Protein AF-A0AAW9X8E7-F1 (afdb_monomer_lite)

Organism: Escherichia coli (NCBI:txid562)

Sequence (83 aa):
MSTTVKPSADAAAIHNTREAVRSQPGLGNLTFQMKARSSGGLTVRTETGATIQNGVIDTSRVGKFSNIGDEPAGLLGTDTGMS

Secondary structure (DSSP, 8-state):
----------HHHHHHHHHHHHH-GGGG-EEEEEEEEEEETTEEEEEEEEEEETTEEE-TTTTTSEEEE---GGGTS-S----

Foldseek 3Di:
DDPPDDDDDDPVVVVVQVVVCVVPVQQVDKDWDKDWDDPPWQKIKIATAWMAGSNDTHGVRGRVDIFIAWDDVVVRTDPPGPD

pLDDT: mean 92.19, std 10.87, range [38.25, 98.56]

Radius of gyration: 19.07 Å; chains: 1; bounding box: 31×43×49 Å

InterPro domains:
  IPR015946 K homology domain-like, alpha/beta [G3DSA:3.30.300.20] (2-83)
  IPR036102 OsmC/Ohr superfamily [SSF82784] (8-83)

Structure (mmCIF, N/CA/C/O backbone):
data_AF-A0AAW9X8E7-F1
#
_entry.id   AF-A0AAW9X8E7-F1
#
loop_
_atom_site.group_PDB
_atom_site.id
_atom_site.type_symbol
_atom_site.label_atom_id
_atom_site.label_alt_id
_atom_site.label_comp_id
_atom_site.label_asym_id
_atom_site.label_entity_id
_atom_site.label_seq_id
_atom_site.pdbx_PDB_ins_code
_atom_site.Cartn_x
_atom_site.Cartn_y
_atom_site.Cartn_z
_atom_site.occupancy
_atom_site.B_iso_or_equiv
_atom_site.auth_seq_id
_atom_site.auth_comp_id
_atom_site.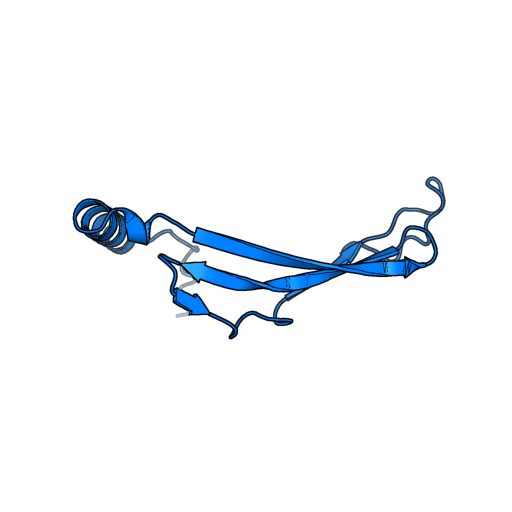auth_asym_id
_atom_site.auth_atom_id
_atom_site.pdbx_PDB_model_num
ATOM 1 N N . MET A 1 1 ? 4.011 -34.540 8.408 1.00 38.25 1 MET A N 1
ATOM 2 C CA . MET A 1 1 ? 2.853 -34.193 7.557 1.00 38.25 1 MET A CA 1
ATOM 3 C C . MET A 1 1 ? 2.850 -32.685 7.386 1.00 38.25 1 MET A C 1
ATOM 5 O O . MET A 1 1 ? 2.796 -31.996 8.392 1.00 38.25 1 MET A O 1
ATOM 9 N N . SER A 1 2 ? 2.997 -32.181 6.160 1.00 51.50 2 SER A N 1
ATOM 10 C CA . SER A 1 2 ? 2.876 -30.747 5.875 1.00 51.50 2 SER A CA 1
ATOM 11 C C . SER A 1 2 ? 1.419 -30.478 5.520 1.00 51.50 2 SER A C 1
ATOM 13 O O . SER A 1 2 ? 0.950 -30.913 4.471 1.00 51.50 2 SER A O 1
ATOM 15 N N . THR A 1 3 ? 0.665 -29.860 6.424 1.00 54.62 3 THR A N 1
ATOM 16 C CA . THR A 1 3 ? -0.675 -29.371 6.107 1.00 54.62 3 THR A CA 1
ATOM 17 C C . THR A 1 3 ? -0.512 -28.071 5.335 1.00 54.62 3 THR A C 1
ATOM 19 O O . THR A 1 3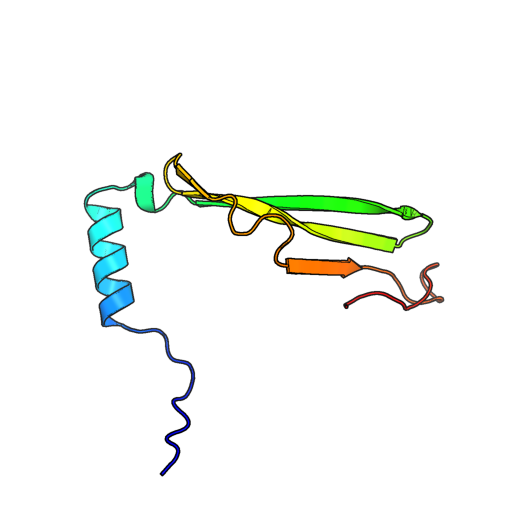 ? -0.244 -27.016 5.905 1.00 54.62 3 THR A O 1
ATOM 22 N N . THR A 1 4 ? -0.657 -28.137 4.014 1.00 63.41 4 THR A N 1
ATOM 23 C CA . THR A 1 4 ? -0.837 -26.940 3.191 1.00 63.41 4 THR A CA 1
ATOM 24 C C . THR A 1 4 ? -2.186 -26.328 3.562 1.00 63.41 4 THR A C 1
ATOM 26 O O . THR A 1 4 ? -3.224 -26.689 3.010 1.00 63.41 4 THR A O 1
ATOM 29 N N . VAL A 1 5 ? -2.190 -25.447 4.563 1.00 70.50 5 VAL A N 1
ATOM 30 C CA . VAL A 1 5 ? -3.366 -24.650 4.908 1.00 70.50 5 VAL A CA 1
ATOM 31 C C . VAL A 1 5 ? -3.636 -23.744 3.717 1.00 70.50 5 VAL A C 1
ATOM 33 O O . VAL A 1 5 ? -2.813 -22.900 3.359 1.00 70.50 5 VAL A O 1
ATOM 36 N N . LYS A 1 6 ? -4.775 -23.955 3.059 1.00 71.19 6 LYS A N 1
ATOM 37 C CA . LYS A 1 6 ? -5.240 -23.062 2.001 1.00 71.19 6 LYS A CA 1
ATOM 38 C C . LYS A 1 6 ? -5.394 -21.669 2.626 1.00 71.19 6 LYS A C 1
ATOM 40 O O . LYS A 1 6 ? -6.033 -21.595 3.676 1.00 71.19 6 LYS A O 1
ATOM 45 N N . PRO A 1 7 ? -4.834 -20.592 2.044 1.00 73.81 7 PRO A N 1
ATOM 46 C CA . PRO A 1 7 ? -5.009 -19.257 2.598 1.00 73.81 7 PRO A CA 1
ATOM 47 C C . PRO A 1 7 ? -6.503 -18.972 2.745 1.00 73.81 7 PRO A C 1
ATOM 49 O O . PRO A 1 7 ? -7.240 -18.961 1.759 1.00 73.81 7 PRO A O 1
ATOM 52 N N . SER A 1 8 ? -6.956 -18.815 3.983 1.00 83.75 8 SER A N 1
ATOM 53 C CA . SER A 1 8 ? -8.350 -18.555 4.312 1.00 83.75 8 SER A CA 1
ATOM 54 C C . SER A 1 8 ? -8.427 -17.306 5.163 1.00 83.75 8 SER A C 1
ATOM 56 O O . SER A 1 8 ? -7.608 -17.107 6.060 1.00 83.75 8 SER A O 1
ATOM 58 N N . ALA A 1 9 ? -9.436 -16.482 4.905 1.00 89.38 9 ALA A N 1
ATOM 59 C CA . ALA A 1 9 ? -9.781 -15.430 5.837 1.00 89.38 9 ALA A CA 1
ATOM 60 C C . ALA A 1 9 ? -10.286 -16.062 7.144 1.00 89.38 9 ALA A C 1
ATOM 62 O O . ALA A 1 9 ? -11.111 -16.977 7.120 1.00 89.38 9 ALA A O 1
ATOM 63 N N . ASP A 1 10 ? -9.777 -15.587 8.275 1.00 92.75 10 ASP A N 1
ATOM 64 C CA . ASP A 1 10 ? -10.209 -16.040 9.593 1.00 92.75 10 ASP A CA 1
ATOM 65 C C . ASP A 1 10 ? -11.527 -15.340 9.966 1.00 92.75 10 ASP A C 1
ATOM 67 O O . ASP A 1 10 ? -11.572 -14.127 10.185 1.00 92.75 10 ASP A O 1
ATOM 71 N N . ALA A 1 11 ? -12.613 -16.115 10.022 1.00 93.56 11 ALA A N 1
ATOM 72 C CA . ALA A 1 11 ? -13.947 -15.606 10.328 1.00 93.56 11 ALA A CA 1
ATOM 73 C C . ALA A 1 11 ? -14.042 -14.987 11.734 1.00 93.56 11 ALA A C 1
ATOM 75 O O . ALA A 1 11 ? -14.742 -13.988 11.912 1.00 93.56 11 ALA A O 1
ATOM 76 N N . ALA A 1 12 ? -13.328 -15.543 12.718 1.00 95.25 12 ALA A N 1
ATOM 77 C CA . ALA A 1 12 ? -13.307 -15.004 14.073 1.00 95.25 12 ALA A CA 1
ATOM 78 C C . ALA A 1 12 ? -12.543 -13.675 14.108 1.00 95.25 12 ALA A C 1
ATOM 80 O O . ALA A 1 12 ? -13.027 -12.704 14.690 1.00 95.25 12 ALA A O 1
ATOM 81 N N . ALA A 1 13 ? -11.401 -13.592 13.417 1.00 95.75 13 ALA A N 1
ATOM 82 C CA . ALA A 1 13 ? -10.659 -12.340 13.284 1.00 95.75 13 ALA A CA 1
ATOM 83 C C . ALA A 1 13 ? -11.505 -11.246 12.611 1.00 95.75 13 ALA A C 1
ATOM 85 O O . ALA A 1 13 ? -11.581 -10.132 13.124 1.00 95.75 13 ALA A O 1
ATOM 86 N N . ILE A 1 14 ? -12.211 -11.573 11.521 1.00 96.75 14 ILE A N 1
ATOM 87 C CA . ILE A 1 14 ? -13.113 -10.635 10.832 1.00 96.75 14 ILE A CA 1
ATOM 88 C C . ILE A 1 14 ? -14.226 -10.146 11.764 1.00 96.75 14 ILE A C 1
ATOM 90 O O . ILE A 1 14 ? -14.505 -8.945 11.814 1.00 96.75 14 ILE A O 1
ATOM 94 N N . HIS A 1 15 ? -14.867 -11.057 12.504 1.00 97.75 15 HIS A N 1
ATOM 95 C CA . HIS A 1 15 ? -15.905 -10.695 13.467 1.00 97.75 15 HIS A CA 1
ATOM 96 C C . HIS A 1 15 ? -15.366 -9.717 14.520 1.00 97.75 15 HIS A C 1
ATOM 98 O O . HIS A 1 15 ? -15.960 -8.660 14.734 1.00 97.75 15 HIS A O 1
ATOM 104 N N . ASN A 1 16 ? -14.202 -10.018 15.097 1.00 97.94 16 ASN A N 1
ATOM 105 C CA . ASN A 1 16 ? -13.565 -9.179 16.109 1.00 97.94 16 ASN A CA 1
ATOM 106 C C . ASN A 1 16 ? -13.186 -7.798 15.557 1.00 97.94 16 ASN A C 1
ATOM 108 O O . ASN A 1 16 ? -13.442 -6.785 16.206 1.00 97.94 16 ASN A O 1
ATOM 112 N N . THR A 1 17 ? -12.637 -7.728 14.339 1.00 97.00 17 THR A N 1
ATOM 113 C CA . THR A 1 17 ? -12.349 -6.450 13.671 1.00 97.00 17 THR A CA 1
ATOM 114 C C . THR A 1 17 ? -13.624 -5.637 13.457 1.00 97.00 17 THR A C 1
ATOM 116 O O . THR A 1 17 ? -13.632 -4.434 13.710 1.00 97.00 17 THR A O 1
ATOM 119 N N . ARG A 1 18 ? -14.725 -6.275 13.042 1.00 98.12 18 ARG A N 1
ATOM 120 C CA . ARG A 1 18 ? -16.016 -5.597 12.863 1.00 98.12 18 ARG A CA 1
ATOM 121 C C . ARG A 1 18 ? -16.549 -5.030 14.176 1.00 98.12 18 ARG A C 1
ATOM 123 O O . ARG A 1 18 ? -17.026 -3.899 14.174 1.00 98.12 18 ARG A O 1
ATOM 130 N N . GLU A 1 19 ? -16.483 -5.779 15.273 1.00 98.56 19 GLU A N 1
ATOM 131 C CA . GLU A 1 19 ? -16.918 -5.275 16.582 1.00 98.56 19 GLU A CA 1
ATOM 132 C C . GLU A 1 19 ? -16.015 -4.135 17.089 1.00 98.56 19 GLU A C 1
ATOM 134 O O . GLU A 1 19 ? -16.525 -3.142 17.603 1.00 98.56 19 GLU A O 1
ATOM 139 N N . ALA A 1 20 ? -14.701 -4.195 16.846 1.00 98.06 20 ALA A N 1
ATOM 140 C CA . ALA A 1 20 ? -13.781 -3.099 17.171 1.00 98.06 20 ALA A CA 1
ATOM 141 C C . ALA A 1 20 ? -14.080 -1.815 16.374 1.00 98.06 20 ALA A C 1
ATOM 143 O O . ALA A 1 20 ? -14.086 -0.719 16.928 1.00 98.06 20 ALA A O 1
ATOM 144 N N . VAL A 1 21 ? -14.384 -1.929 15.078 1.00 98.31 21 VAL A N 1
ATOM 145 C CA . VAL A 1 21 ? -14.789 -0.768 14.267 1.00 98.31 21 VAL A CA 1
ATOM 146 C C . VAL A 1 21 ? -16.163 -0.247 14.699 1.00 98.31 21 VAL A C 1
ATOM 148 O O . VAL A 1 21 ? -16.386 0.958 14.691 1.00 98.31 21 VAL A O 1
ATOM 151 N N . ARG A 1 22 ? -17.091 -1.115 15.121 1.00 98.19 22 ARG A N 1
ATOM 152 C CA . ARG A 1 22 ? -18.388 -0.679 15.668 1.00 98.19 22 ARG A CA 1
ATOM 153 C C . ARG A 1 22 ? -18.235 0.141 16.944 1.00 98.19 22 ARG A C 1
ATOM 155 O O . ARG A 1 22 ? -18.937 1.138 17.089 1.00 98.19 22 ARG A O 1
ATOM 162 N N . SER A 1 23 ? -17.347 -0.265 17.851 1.00 98.19 23 SER A N 1
ATOM 163 C CA . SER A 1 23 ? -17.100 0.462 19.101 1.00 98.19 23 SER A CA 1
ATOM 164 C C . SER A 1 23 ? -16.269 1.731 18.893 1.00 98.19 23 SER A C 1
ATOM 166 O O . SER A 1 23 ? -16.493 2.726 19.579 1.00 98.19 23 SER A O 1
ATOM 168 N N . GLN A 1 24 ? -15.354 1.729 17.919 1.00 97.88 24 GLN A N 1
ATOM 169 C CA . GLN A 1 24 ? -14.534 2.880 17.552 1.00 97.88 24 GLN A CA 1
ATOM 170 C C . GLN A 1 24 ? -14.501 3.059 16.020 1.00 97.88 24 GLN A C 1
ATOM 172 O O . GLN A 1 24 ? -13.568 2.588 15.361 1.00 97.88 24 GLN A O 1
ATOM 177 N N . PRO A 1 25 ? -15.468 3.798 15.433 1.00 97.75 25 PRO A N 1
ATOM 178 C CA . PRO A 1 25 ? -15.613 3.933 13.976 1.00 97.75 25 PRO A CA 1
ATOM 179 C C . PRO A 1 25 ? -14.357 4.414 13.244 1.00 97.75 25 PRO A C 1
ATOM 181 O O . PRO A 1 25 ? -14.095 3.994 12.118 1.00 97.75 25 PRO A O 1
ATOM 184 N N . GLY A 1 26 ? -13.534 5.239 13.900 1.00 97.12 26 GLY A N 1
ATOM 185 C CA . GLY A 1 26 ? -12.274 5.730 13.343 1.00 97.12 26 GLY A CA 1
ATOM 186 C C . GLY A 1 26 ? -11.266 4.631 12.981 1.00 97.12 26 GLY A C 1
ATOM 187 O O . GLY A 1 26 ? -10.461 4.836 12.077 1.00 97.12 26 GLY A O 1
ATOM 188 N N . LEU A 1 27 ? -11.340 3.443 13.601 1.00 97.00 27 LEU A N 1
ATOM 189 C CA . LEU A 1 27 ? -10.489 2.293 13.254 1.00 97.00 27 LEU A CA 1
ATOM 190 C C . LEU A 1 27 ? -10.731 1.770 11.830 1.00 97.00 27 LEU A C 1
ATOM 192 O O . LEU A 1 27 ? -9.855 1.104 11.275 1.00 97.00 27 LEU A O 1
ATOM 196 N N . GLY A 1 28 ? -11.887 2.085 11.235 1.00 96.75 28 GLY A N 1
ATOM 197 C CA . GLY A 1 28 ? -12.195 1.788 9.836 1.00 96.75 28 GLY A CA 1
ATOM 198 C C . GLY A 1 28 ? -11.556 2.756 8.834 1.00 96.75 28 GLY A C 1
ATOM 199 O O . GLY A 1 28 ? -11.538 2.462 7.642 1.00 96.75 28 GLY A O 1
ATOM 200 N N . ASN A 1 29 ? -11.011 3.889 9.291 1.00 97.81 29 ASN A N 1
ATOM 201 C CA . ASN A 1 29 ? -10.346 4.857 8.424 1.00 97.81 29 ASN A CA 1
ATOM 202 C C . ASN A 1 29 ? -8.907 4.417 8.166 1.00 97.81 29 ASN A C 1
ATOM 204 O O . ASN A 1 29 ? -8.091 4.374 9.092 1.00 97.81 29 ASN A O 1
ATOM 208 N N . LEU A 1 30 ? -8.594 4.141 6.902 1.00 97.12 30 LEU A N 1
ATOM 209 C CA . LEU A 1 30 ? -7.282 3.681 6.472 1.00 97.12 30 LEU A CA 1
ATOM 210 C C . LEU A 1 30 ? -6.828 4.447 5.231 1.00 97.12 30 LEU A C 1
ATOM 212 O O . LEU A 1 30 ? -7.521 4.469 4.217 1.00 97.12 30 LEU A O 1
ATOM 216 N N . THR A 1 31 ? -5.635 5.025 5.304 1.00 97.62 31 THR A N 1
ATOM 217 C CA . THR A 1 31 ? -4.968 5.677 4.178 1.00 97.62 31 THR A CA 1
ATOM 218 C C . THR A 1 31 ? -3.723 4.890 3.812 1.00 97.62 31 THR A C 1
ATOM 220 O O . THR A 1 31 ? -2.830 4.700 4.641 1.00 97.62 31 THR A O 1
ATOM 223 N N . PHE A 1 32 ? -3.632 4.496 2.545 1.00 96.81 32 PHE A N 1
ATOM 224 C CA . PHE A 1 32 ? -2.398 4.009 1.944 1.00 96.81 32 PHE A CA 1
ATOM 225 C C . PHE A 1 32 ? -1.754 5.134 1.150 1.00 96.81 32 PHE A C 1
ATOM 227 O O . PHE A 1 32 ? -2.422 5.822 0.382 1.00 96.81 32 PHE A O 1
ATOM 234 N N . GLN A 1 33 ? -0.451 5.312 1.325 1.00 97.25 33 GLN A N 1
ATOM 235 C CA . GLN A 1 33 ? 0.321 6.249 0.521 1.00 97.25 33 GLN A CA 1
ATOM 236 C C . GLN A 1 33 ? 1.223 5.483 -0.431 1.00 97.25 33 GLN A C 1
ATOM 238 O O . GLN A 1 33 ? 1.729 4.411 -0.096 1.00 97.25 33 GLN A O 1
ATOM 243 N N . MET A 1 34 ? 1.460 6.065 -1.599 1.00 96.56 34 MET A N 1
ATOM 244 C CA . MET A 1 34 ? 2.422 5.577 -2.577 1.00 96.56 34 MET A CA 1
ATOM 245 C C . MET A 1 34 ? 3.238 6.755 -3.093 1.00 96.56 34 MET A C 1
ATOM 247 O O . MET A 1 34 ? 2.728 7.868 -3.219 1.00 96.56 34 MET A O 1
ATOM 251 N N . LYS A 1 35 ? 4.522 6.518 -3.347 1.00 95.62 35 LYS A N 1
ATOM 252 C CA . LYS A 1 35 ? 5.440 7.501 -3.921 1.00 95.62 35 LYS A CA 1
ATOM 253 C C . LYS A 1 35 ? 5.856 7.007 -5.291 1.00 95.62 35 LYS A C 1
ATOM 255 O O . LYS A 1 35 ? 6.396 5.912 -5.384 1.00 95.62 35 LYS A O 1
ATOM 260 N N . ALA A 1 36 ? 5.618 7.806 -6.321 1.00 95.31 36 ALA A N 1
ATOM 261 C CA . ALA A 1 36 ? 6.018 7.493 -7.685 1.00 95.31 36 ALA A CA 1
ATOM 262 C C . ALA A 1 36 ? 7.118 8.451 -8.146 1.00 95.31 36 ALA A C 1
ATOM 264 O O . ALA A 1 36 ? 7.070 9.652 -7.869 1.00 95.31 36 ALA A O 1
ATOM 265 N N . ARG A 1 37 ? 8.102 7.919 -8.866 1.00 95.62 37 ARG A N 1
ATOM 266 C CA . ARG A 1 37 ? 9.159 8.683 -9.524 1.00 95.62 37 ARG A CA 1
ATOM 267 C C . ARG A 1 37 ? 9.288 8.202 -10.964 1.00 95.62 37 ARG A C 1
ATOM 269 O O . ARG A 1 37 ? 9.480 7.012 -11.190 1.00 95.62 37 ARG A O 1
ATOM 276 N N . SER A 1 38 ? 9.216 9.124 -11.924 1.00 92.75 38 SER A N 1
ATOM 277 C CA . SER A 1 38 ? 9.575 8.817 -13.313 1.00 92.75 38 SER A CA 1
ATOM 278 C C . SER A 1 38 ? 11.080 8.565 -13.423 1.00 92.75 38 SER A C 1
ATOM 280 O O . SER A 1 38 ? 11.881 9.303 -12.840 1.00 92.75 38 SER A O 1
ATOM 282 N N . SER A 1 39 ? 11.449 7.535 -14.179 1.00 85.94 39 SER A N 1
ATOM 283 C CA . SER A 1 39 ? 12.838 7.185 -14.500 1.00 85.94 39 SER A CA 1
ATOM 284 C C . SER A 1 39 ? 13.305 7.793 -15.830 1.00 85.94 39 SER A C 1
ATOM 286 O O . SER A 1 39 ? 14.440 7.557 -16.236 1.00 85.94 39 SER A O 1
ATOM 288 N N . GLY A 1 40 ? 12.441 8.560 -16.508 1.00 88.94 40 GLY A N 1
ATOM 289 C CA . GLY A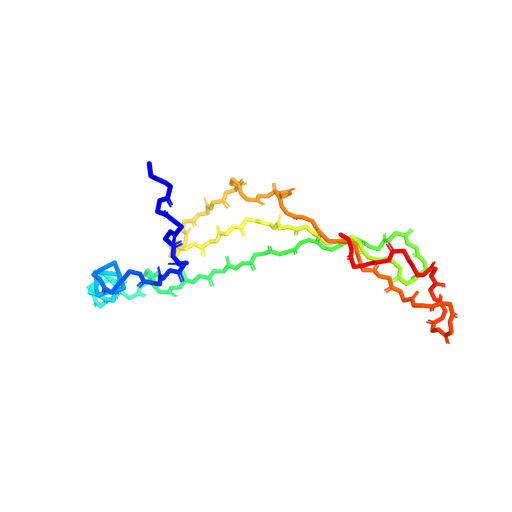 1 40 ? 12.578 8.922 -17.921 1.00 88.94 40 GLY A CA 1
ATOM 290 C C . GLY A 1 40 ? 11.753 8.007 -18.835 1.00 88.94 40 GLY A C 1
ATOM 291 O O . GLY A 1 40 ? 11.375 6.904 -18.444 1.00 88.94 40 GLY A O 1
ATOM 292 N N . GLY A 1 41 ? 11.443 8.481 -20.048 1.00 91.06 41 GLY A N 1
ATOM 293 C CA . GLY A 1 41 ? 10.548 7.767 -20.967 1.00 91.06 41 GLY A CA 1
ATOM 294 C C . GLY A 1 41 ? 9.166 7.519 -20.349 1.00 91.06 41 GLY A C 1
ATOM 295 O O . GLY A 1 41 ? 8.606 8.417 -19.718 1.00 91.06 41 GLY A O 1
ATOM 296 N N . LEU A 1 42 ? 8.642 6.300 -20.514 1.00 93.75 42 LEU A N 1
ATOM 297 C CA . LEU A 1 42 ? 7.381 5.841 -19.910 1.00 93.75 42 LEU A CA 1
ATOM 298 C C . LEU A 1 42 ? 7.577 5.031 -18.620 1.00 93.75 42 LEU A C 1
ATOM 300 O O . LEU A 1 42 ? 6.608 4.558 -18.029 1.00 93.75 42 LEU A O 1
ATOM 304 N N . THR A 1 43 ? 8.813 4.913 -18.137 1.00 94.75 43 THR A N 1
ATOM 305 C CA . THR A 1 43 ? 9.118 4.120 -16.950 1.00 94.75 43 THR A CA 1
ATOM 306 C C . THR A 1 43 ? 8.812 4.890 -15.664 1.00 94.75 43 THR A C 1
ATOM 308 O O . THR A 1 43 ? 9.236 6.039 -15.469 1.00 94.75 43 THR A O 1
ATOM 311 N N . VAL A 1 44 ? 8.133 4.230 -14.727 1.00 96.12 44 VAL A N 1
ATOM 312 C CA . VAL A 1 44 ? 7.823 4.751 -13.392 1.00 96.12 44 VAL A CA 1
ATOM 313 C C . VAL A 1 44 ? 8.215 3.745 -12.320 1.00 96.12 44 VAL A C 1
ATOM 315 O O . VAL A 1 44 ? 7.849 2.578 -12.376 1.00 96.12 44 VAL A O 1
ATOM 318 N N . ARG A 1 45 ? 8.932 4.200 -11.294 1.00 95.50 45 ARG A N 1
ATOM 319 C CA . ARG A 1 45 ? 9.141 3.430 -10.068 1.00 95.50 45 ARG A CA 1
ATOM 320 C C . ARG A 1 45 ? 8.175 3.924 -9.009 1.00 95.50 45 ARG A C 1
ATOM 322 O O . ARG A 1 45 ? 8.193 5.106 -8.667 1.00 95.50 45 ARG A O 1
ATOM 329 N N . THR A 1 46 ? 7.378 3.019 -8.464 1.00 96.31 46 THR A N 1
ATOM 330 C CA . THR A 1 46 ? 6.435 3.327 -7.394 1.00 96.31 46 THR A CA 1
ATOM 331 C C . THR A 1 46 ? 6.750 2.512 -6.153 1.00 96.31 46 THR A C 1
ATOM 333 O O . THR A 1 46 ? 7.047 1.329 -6.247 1.00 96.31 46 THR A O 1
ATOM 336 N N . GLU A 1 47 ? 6.687 3.135 -4.983 1.00 96.94 47 GLU A N 1
ATOM 337 C CA . GLU A 1 47 ? 6.997 2.510 -3.700 1.00 96.94 47 GLU A CA 1
ATOM 338 C C . GLU A 1 47 ? 5.905 2.797 -2.674 1.00 96.94 47 GLU A C 1
ATOM 340 O O . GLU A 1 47 ? 5.254 3.847 -2.708 1.00 96.94 47 GLU A O 1
ATOM 345 N N . THR A 1 48 ? 5.717 1.888 -1.721 1.00 97.50 48 THR A N 1
ATOM 346 C CA . THR A 1 48 ? 4.806 2.119 -0.600 1.00 97.50 48 THR A CA 1
ATOM 347 C C . THR A 1 48 ? 5.289 3.279 0.268 1.00 97.50 48 THR A C 1
ATOM 349 O O . THR A 1 48 ? 6.459 3.383 0.629 1.00 97.50 48 THR A O 1
ATOM 352 N N . GLY A 1 49 ? 4.372 4.176 0.614 1.00 96.75 49 GLY A N 1
ATOM 353 C CA . GLY A 1 49 ? 4.549 5.219 1.617 1.00 96.75 49 GLY A CA 1
ATOM 354 C C . GLY A 1 49 ? 4.077 4.765 2.999 1.00 96.75 49 GLY A C 1
ATOM 355 O O . GLY A 1 49 ? 3.879 3.576 3.252 1.00 96.75 49 GLY A O 1
ATOM 356 N N . ALA A 1 50 ? 3.900 5.724 3.910 1.00 97.12 50 ALA A N 1
ATOM 357 C CA . ALA A 1 50 ? 3.379 5.429 5.240 1.00 97.12 50 ALA A CA 1
ATOM 358 C C . ALA A 1 50 ? 1.894 5.045 5.164 1.00 97.12 50 ALA A C 1
ATOM 360 O O . ALA A 1 50 ? 1.136 5.603 4.366 1.00 97.12 50 ALA A O 1
ATOM 361 N N . THR A 1 51 ? 1.478 4.112 6.012 1.00 97.38 51 THR A N 1
ATOM 362 C CA . THR A 1 51 ? 0.060 3.785 6.207 1.00 97.38 51 THR A CA 1
ATOM 363 C C . THR A 1 51 ? -0.467 4.606 7.375 1.00 97.38 51 THR A C 1
ATOM 365 O O . THR A 1 51 ? 0.261 4.832 8.336 1.00 97.38 51 THR A O 1
ATOM 368 N N . ILE A 1 52 ? -1.703 5.091 7.297 1.00 97.69 52 ILE A N 1
ATOM 369 C CA . ILE A 1 52 ? -2.323 5.844 8.392 1.00 97.69 52 ILE A CA 1
ATOM 370 C C . ILE A 1 52 ? -3.632 5.160 8.749 1.00 97.69 52 ILE A C 1
ATOM 372 O O . ILE A 1 52 ? -4.520 5.086 7.905 1.00 97.69 52 ILE A O 1
ATOM 376 N N . GLN A 1 53 ? -3.762 4.681 9.984 1.00 97.44 53 GLN A N 1
ATOM 377 C CA . GLN A 1 53 ? -5.009 4.120 10.497 1.00 97.44 53 GLN A CA 1
ATOM 378 C C . GLN A 1 53 ? -5.486 4.956 11.674 1.00 97.44 53 GLN A C 1
ATOM 380 O O . GLN A 1 53 ? -4.763 5.108 12.655 1.00 97.44 53 GLN A O 1
ATOM 385 N N . ASN A 1 54 ? -6.700 5.503 11.586 1.00 97.06 54 ASN A N 1
ATOM 386 C CA . ASN A 1 54 ? -7.276 6.324 12.656 1.00 97.06 54 ASN A CA 1
ATOM 387 C C . ASN A 1 54 ? -6.329 7.449 13.149 1.00 97.06 54 ASN A C 1
ATOM 389 O O . ASN A 1 54 ? -6.173 7.674 14.347 1.00 97.06 54 ASN A O 1
ATOM 393 N N . GLY A 1 55 ? -5.618 8.103 12.222 1.00 96.38 55 GLY A N 1
ATOM 394 C CA . GLY A 1 55 ? -4.626 9.144 12.527 1.00 96.38 55 GLY A CA 1
ATOM 395 C C . GLY A 1 55 ? -3.261 8.641 13.021 1.00 96.38 55 GLY A C 1
ATOM 396 O O . GLY A 1 55 ? -2.321 9.429 13.085 1.00 96.38 55 GLY A O 1
ATOM 397 N N . VAL A 1 56 ? -3.110 7.346 13.316 1.00 97.44 56 VAL A N 1
ATOM 398 C CA . VAL A 1 56 ? -1.830 6.738 13.702 1.00 97.44 56 VAL A CA 1
ATOM 399 C C . VAL A 1 56 ? -1.020 6.418 12.452 1.00 97.44 56 VAL A C 1
ATOM 401 O O . VAL A 1 56 ? -1.473 5.673 11.584 1.00 97.44 56 VAL A O 1
ATOM 404 N N . ILE A 1 57 ? 0.182 6.988 12.363 1.00 97.75 57 ILE A N 1
ATOM 405 C CA . ILE A 1 57 ? 1.087 6.822 11.224 1.00 97.75 57 ILE A CA 1
ATOM 406 C C . ILE A 1 57 ? 1.996 5.610 11.459 1.00 97.75 57 ILE A C 1
ATOM 408 O O . ILE A 1 57 ? 2.738 5.567 12.437 1.00 97.75 57 ILE A O 1
ATOM 412 N N . ASP A 1 58 ? 1.991 4.670 10.517 1.00 96.88 58 ASP A N 1
ATOM 413 C CA . ASP A 1 58 ? 2.925 3.550 10.423 1.00 96.88 58 ASP A CA 1
ATOM 414 C C . ASP A 1 58 ? 3.891 3.761 9.247 1.00 96.88 58 ASP A C 1
ATOM 416 O O . ASP A 1 58 ? 3.513 3.717 8.069 1.00 96.88 58 ASP A O 1
ATOM 420 N N . THR A 1 59 ? 5.165 3.982 9.570 1.00 97.62 59 THR A N 1
ATOM 421 C CA . THR A 1 59 ? 6.247 4.153 8.591 1.00 97.62 59 THR A CA 1
ATOM 422 C C . THR A 1 59 ? 6.993 2.856 8.280 1.00 97.62 59 THR A C 1
ATOM 424 O O . THR A 1 59 ? 7.830 2.853 7.379 1.00 97.62 59 THR A O 1
ATOM 427 N N . SER A 1 60 ? 6.670 1.735 8.937 1.00 96.38 60 SER A N 1
ATOM 428 C CA . SER A 1 60 ? 7.351 0.441 8.744 1.00 96.38 60 SER A CA 1
ATOM 429 C C . SER A 1 60 ? 7.203 -0.129 7.328 1.00 96.38 60 SER A C 1
ATOM 431 O O . SER A 1 60 ? 7.946 -1.025 6.921 1.00 96.38 60 SER A O 1
ATOM 433 N N . ARG A 1 61 ? 6.232 0.387 6.564 1.00 91.94 61 ARG A N 1
ATOM 434 C CA . ARG A 1 61 ? 5.978 0.009 5.170 1.00 91.94 61 ARG A CA 1
ATOM 435 C C . ARG A 1 61 ? 6.600 0.959 4.150 1.00 91.94 61 ARG A C 1
ATOM 437 O O . ARG A 1 61 ? 6.525 0.661 2.961 1.00 91.94 61 ARG A O 1
ATOM 444 N N . VAL A 1 62 ? 7.213 2.067 4.564 1.00 97.00 62 VAL A N 1
ATOM 445 C CA . VAL A 1 62 ? 7.835 3.016 3.629 1.00 97.00 62 VAL A CA 1
ATOM 446 C C . VAL A 1 62 ? 8.966 2.320 2.868 1.00 97.00 62 VAL A C 1
ATOM 448 O O . VAL A 1 62 ? 9.870 1.766 3.483 1.00 97.00 62 VAL A O 1
ATOM 451 N N . GLY A 1 63 ? 8.893 2.311 1.535 1.00 95.62 63 GLY A N 1
ATOM 452 C CA . GLY A 1 63 ? 9.878 1.673 0.654 1.00 95.62 63 GLY A CA 1
ATOM 453 C C . GLY A 1 63 ? 9.896 0.141 0.705 1.00 95.62 63 GLY A C 1
ATOM 454 O O . GLY A 1 63 ? 10.704 -0.477 0.020 1.00 95.62 63 GLY A O 1
ATOM 455 N N . LYS A 1 64 ? 9.027 -0.493 1.507 1.00 96.06 64 LYS A N 1
ATOM 456 C CA . LYS A 1 64 ? 9.044 -1.948 1.718 1.00 96.06 64 LYS A CA 1
ATOM 457 C C . LYS A 1 64 ? 8.609 -2.731 0.481 1.00 96.06 64 LYS A C 1
ATOM 459 O O . LYS A 1 64 ? 9.104 -3.831 0.259 1.00 96.06 64 LYS A O 1
ATOM 464 N N . PHE A 1 65 ? 7.674 -2.183 -0.288 1.00 95.31 65 PHE A N 1
ATOM 465 C CA . PHE A 1 65 ? 7.237 -2.755 -1.554 1.00 95.31 65 PHE A CA 1
ATOM 466 C C . PHE A 1 65 ? 7.439 -1.728 -2.651 1.00 95.31 65 PHE A C 1
ATOM 468 O O . PHE A 1 65 ? 7.139 -0.545 -2.466 1.00 95.31 65 PHE A O 1
ATOM 475 N N . SER A 1 66 ? 7.924 -2.200 -3.789 1.00 95.25 66 SER A N 1
ATOM 476 C CA . SER A 1 66 ? 8.130 -1.402 -4.983 1.00 95.25 66 SER A CA 1
ATOM 477 C C . SER A 1 66 ? 7.558 -2.117 -6.191 1.00 95.25 66 SER A C 1
ATOM 479 O O . SER A 1 66 ? 7.492 -3.343 -6.211 1.00 95.25 66 SER A O 1
ATOM 481 N N . ASN A 1 67 ? 7.192 -1.339 -7.194 1.00 95.31 67 ASN A N 1
AT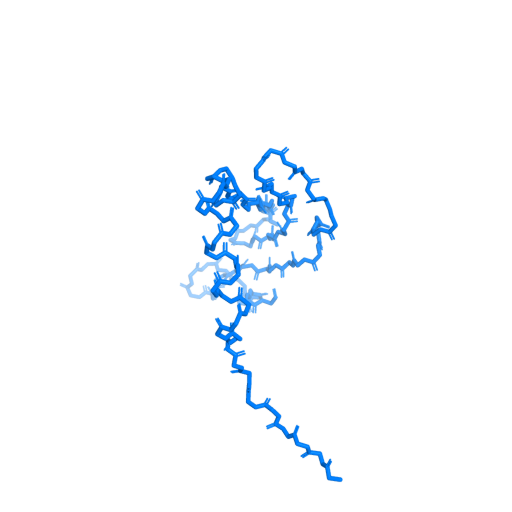OM 482 C CA . ASN A 1 67 ? 6.915 -1.822 -8.530 1.00 95.31 67 ASN A CA 1
ATOM 483 C C . ASN A 1 67 ? 7.564 -0.878 -9.542 1.00 95.31 67 ASN A C 1
ATOM 485 O O . ASN A 1 67 ? 7.566 0.343 -9.347 1.00 95.31 67 ASN A O 1
ATOM 489 N N . ILE A 1 68 ? 8.114 -1.443 -10.606 1.00 94.88 68 ILE A N 1
ATOM 490 C CA . ILE A 1 68 ? 8.514 -0.698 -11.796 1.00 94.88 68 ILE A CA 1
ATOM 491 C C . ILE A 1 68 ? 7.440 -0.931 -12.855 1.00 94.88 68 ILE A C 1
ATOM 493 O O . ILE A 1 68 ? 7.163 -2.072 -13.206 1.00 94.88 68 ILE A O 1
ATOM 497 N N . GLY A 1 69 ? 6.832 0.142 -13.349 1.00 95.19 69 GLY A N 1
ATOM 498 C CA . GLY A 1 69 ? 5.943 0.139 -14.507 1.00 95.19 69 GLY A CA 1
ATOM 499 C C . GLY A 1 69 ? 6.676 0.660 -15.739 1.00 95.19 69 GLY A C 1
ATOM 500 O O . GLY A 1 69 ? 7.499 1.568 -15.624 1.00 95.19 69 GLY A O 1
ATOM 501 N N . ASP A 1 70 ? 6.380 0.080 -16.894 1.00 96.12 70 ASP A N 1
ATOM 502 C CA . ASP A 1 70 ? 6.866 0.482 -18.215 1.00 96.12 70 ASP A CA 1
ATOM 503 C C . ASP A 1 70 ? 5.924 -0.104 -19.277 1.00 96.12 70 ASP A C 1
ATOM 505 O O . ASP A 1 70 ? 5.087 -0.948 -18.949 1.00 96.12 70 ASP A O 1
ATOM 509 N N . GLU A 1 71 ? 6.085 0.311 -20.531 1.00 95.31 71 GLU A N 1
ATOM 510 C CA . GLU A 1 71 ? 5.270 -0.164 -21.650 1.00 95.31 71 GLU A CA 1
ATOM 511 C C . GLU A 1 71 ? 6.069 -1.006 -22.659 1.00 95.31 71 GLU A C 1
ATOM 513 O O . GLU A 1 71 ? 7.289 -0.852 -22.773 1.00 9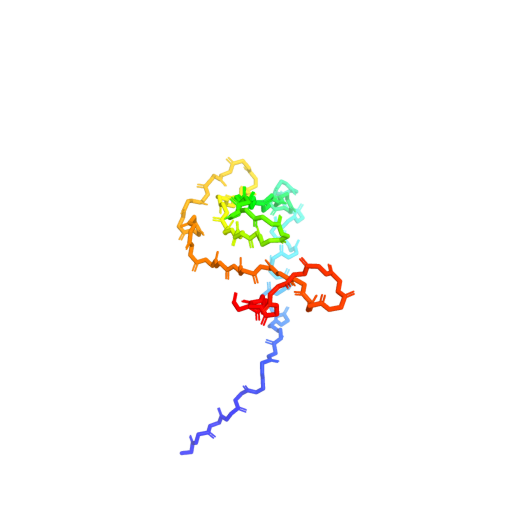5.31 71 GLU A O 1
ATOM 518 N N . PRO A 1 72 ? 5.412 -1.870 -23.453 1.00 95.12 72 PRO A N 1
ATOM 519 C CA . PRO A 1 72 ? 6.049 -2.534 -24.584 1.00 95.12 72 PRO A CA 1
ATOM 520 C C . PRO A 1 72 ? 6.598 -1.537 -25.615 1.00 95.12 72 PRO A C 1
ATOM 522 O O . PRO A 1 72 ? 6.095 -0.420 -25.762 1.00 95.12 72 PRO A O 1
ATOM 525 N N . ALA A 1 73 ? 7.559 -1.973 -26.434 1.00 95.44 73 ALA A N 1
ATOM 526 C CA . ALA A 1 73 ? 8.149 -1.134 -27.486 1.00 95.44 73 ALA A CA 1
ATOM 527 C C . ALA A 1 73 ? 7.111 -0.572 -28.480 1.00 95.44 73 ALA A C 1
ATOM 529 O O . ALA A 1 73 ? 7.221 0.570 -28.924 1.00 95.44 73 ALA A O 1
ATOM 530 N N . GLY A 1 74 ? 6.060 -1.345 -28.786 1.00 96.62 74 GLY A N 1
ATOM 531 C CA . GLY A 1 74 ? 4.949 -0.901 -29.641 1.00 96.62 74 GLY A CA 1
ATOM 532 C C . GLY A 1 74 ? 4.128 0.259 -29.060 1.00 96.62 74 GLY A C 1
ATOM 533 O O . GLY A 1 74 ? 3.377 0.896 -29.793 1.00 96.62 74 GLY A O 1
ATOM 534 N N . LEU A 1 75 ? 4.297 0.546 -27.768 1.00 95.31 75 LEU A N 1
ATOM 535 C CA . LEU A 1 75 ? 3.677 1.643 -27.029 1.00 95.31 75 LEU A CA 1
ATOM 536 C C . LEU A 1 75 ? 4.722 2.647 -26.510 1.00 95.31 75 LEU A C 1
ATOM 538 O O . LEU A 1 75 ? 4.448 3.384 -25.572 1.00 95.31 75 LEU A O 1
ATOM 542 N N . LEU A 1 76 ? 5.896 2.718 -27.154 1.00 95.12 76 LEU A N 1
ATOM 543 C CA . LEU A 1 76 ? 6.981 3.671 -26.867 1.00 95.12 76 LEU A CA 1
ATOM 544 C C . LEU A 1 76 ? 7.757 3.425 -25.557 1.00 95.12 76 LEU A C 1
ATOM 546 O O . LEU A 1 76 ? 8.507 4.305 -25.130 1.00 95.12 76 LEU A O 1
ATOM 550 N N . GLY A 1 77 ? 7.606 2.258 -24.926 1.00 94.44 77 GLY A N 1
ATOM 551 C CA . GLY A 1 77 ? 8.408 1.867 -23.764 1.00 94.44 77 GLY A CA 1
ATOM 552 C C . GLY A 1 77 ? 9.561 0.919 -24.109 1.00 94.44 77 GLY A C 1
ATOM 553 O O . GLY A 1 77 ? 9.972 0.799 -25.267 1.00 94.44 77 GLY A O 1
ATOM 554 N N . THR A 1 78 ? 10.111 0.263 -23.089 1.00 94.44 78 THR A N 1
ATOM 555 C CA . THR A 1 78 ? 11.266 -0.646 -23.202 1.00 94.44 78 THR A CA 1
ATOM 556 C C . THR A 1 78 ? 10.954 -2.089 -22.815 1.00 94.44 78 THR A C 1
ATOM 558 O O . THR A 1 78 ? 11.849 -2.928 -22.872 1.00 94.44 78 THR A O 1
ATOM 561 N N . ASP A 1 79 ? 9.699 -2.384 -22.466 1.00 94.19 79 ASP A N 1
ATOM 562 C CA . ASP A 1 79 ? 9.234 -3.692 -21.995 1.00 94.19 79 ASP A CA 1
ATOM 563 C C . ASP A 1 79 ? 10.005 -4.186 -20.751 1.00 94.19 79 ASP A C 1
ATOM 565 O O . ASP A 1 79 ? 10.308 -5.369 -20.604 1.00 94.19 79 ASP A O 1
ATOM 569 N N . THR A 1 80 ? 10.367 -3.257 -19.851 1.00 90.00 80 THR A N 1
ATOM 570 C CA . THR A 1 80 ? 11.117 -3.552 -18.607 1.00 90.00 80 THR A CA 1
ATOM 571 C C . THR A 1 80 ? 10.277 -3.437 -17.328 1.00 90.00 80 THR A C 1
ATOM 573 O O . THR A 1 80 ? 10.810 -3.484 -16.219 1.00 90.00 80 THR A O 1
ATOM 576 N N . GLY A 1 81 ? 8.965 -3.257 -17.476 1.00 88.56 81 GLY A N 1
ATOM 577 C CA . GLY A 1 81 ? 8.021 -3.015 -16.386 1.00 88.56 81 GLY A CA 1
ATOM 578 C C . GLY A 1 81 ? 7.400 -4.280 -15.794 1.00 88.56 81 GLY A C 1
ATOM 579 O O . GLY A 1 81 ? 7.725 -5.404 -16.162 1.00 88.56 81 GLY A O 1
ATOM 580 N N . MET A 1 82 ? 6.455 -4.072 -14.876 1.00 84.75 82 MET A N 1
ATOM 581 C CA . MET A 1 82 ? 5.727 -5.096 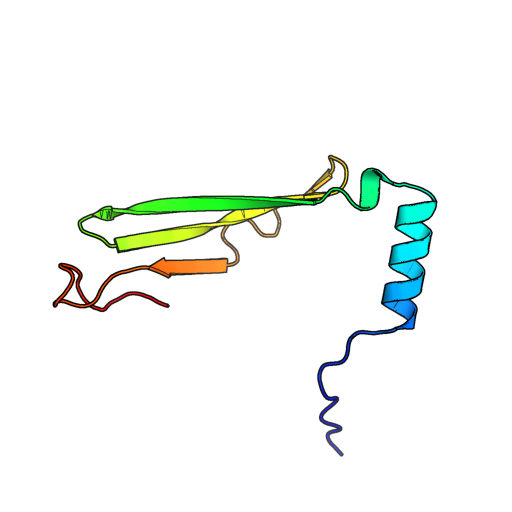-14.119 1.00 84.75 82 MET A CA 1
ATOM 582 C C . MET A 1 82 ? 6.627 -6.010 -13.269 1.00 84.75 82 MET A C 1
ATOM 584 O O . MET A 1 82 ? 6.373 -7.209 -13.150 1.00 84.75 82 MET A O 1
ATOM 588 N N . SER A 1 83 ? 7.643 -5.422 -12.627 1.00 75.25 83 SER A N 1
ATOM 589 C CA . SER A 1 83 ? 8.572 -6.089 -11.694 1.00 75.25 83 SER A CA 1
ATOM 590 C C . SER A 1 83 ? 8.565 -5.479 -10.300 1.00 75.25 83 SER A C 1
ATOM 592 O O . SER A 1 83 ? 8.364 -4.242 -10.221 1.00 75.25 83 SER A O 1
#